Protein AF-A0A0M8ZXC1-F1 (afdb_monomer)

Radius of gyration: 16.55 Å; Cα contacts (8 Å, |Δi|>4): 20; chains: 1; bounding box: 38×28×42 Å

Sequence (67 aa):
MPLKRFLQITRFLHFANNDVTDNRDKLRKVRPVINHYNKKFKEVYVMEENIAIDESLIKFMGCMSYR

Structure (mmCIF, N/CA/C/O backbone):
data_AF-A0A0M8ZXC1-F1
#
_entry.id   AF-A0A0M8ZXC1-F1
#
loop_
_atom_site.group_PDB
_atom_site.id
_atom_site.type_symbol
_atom_site.label_atom_id
_atom_site.label_alt_id
_atom_site.label_comp_id
_atom_site.label_asym_id
_atom_site.label_entity_id
_atom_site.label_seq_id
_atom_site.pdbx_PDB_ins_code
_atom_site.Cartn_x
_atom_site.Cartn_y
_atom_site.Cartn_z
_atom_site.occupancy
_atom_site.B_iso_or_equiv
_atom_site.auth_seq_id
_atom_site.auth_comp_id
_atom_site.auth_asym_id
_atom_site.auth_atom_id
_atom_site.pdbx_PDB_model_num
ATOM 1 N N . MET A 1 1 ? 19.498 -12.729 -0.525 1.00 81.75 1 MET A N 1
ATOM 2 C CA . MET A 1 1 ? 19.217 -12.272 -1.907 1.00 81.75 1 MET A CA 1
ATOM 3 C C . MET A 1 1 ? 20.345 -11.343 -2.348 1.00 81.75 1 MET A C 1
ATOM 5 O O . MET A 1 1 ? 20.686 -10.467 -1.565 1.00 81.75 1 MET A O 1
ATOM 9 N N . PRO A 1 2 ? 20.943 -11.511 -3.541 1.00 96.62 2 PRO A N 1
ATOM 10 C CA . PRO A 1 2 ? 21.980 -10.597 -4.028 1.00 96.62 2 PRO A CA 1
ATOM 11 C C . PRO A 1 2 ? 21.449 -9.169 -4.213 1.00 96.62 2 PRO A C 1
ATOM 13 O O . PRO A 1 2 ? 20.323 -8.997 -4.683 1.00 96.62 2 PRO A O 1
ATOM 16 N N . LEU A 1 3 ? 22.271 -8.150 -3.932 1.00 97.56 3 LEU A N 1
ATOM 17 C CA . LEU A 1 3 ? 21.883 -6.732 -4.041 1.00 97.56 3 LEU A CA 1
ATOM 18 C C . LEU A 1 3 ? 21.298 -6.388 -5.420 1.00 97.56 3 LEU A C 1
ATOM 20 O O . LEU A 1 3 ? 20.245 -5.761 -5.516 1.00 97.56 3 LEU A O 1
ATOM 24 N N . LYS A 1 4 ? 21.939 -6.865 -6.495 1.00 97.81 4 LYS A N 1
ATOM 25 C CA . LYS A 1 4 ? 21.461 -6.655 -7.872 1.00 97.81 4 LYS A CA 1
ATOM 26 C C . LYS A 1 4 ? 20.047 -7.205 -8.079 1.00 97.81 4 LYS A C 1
ATOM 28 O O . LYS A 1 4 ? 19.222 -6.546 -8.702 1.00 97.81 4 LYS A O 1
ATOM 33 N N . ARG A 1 5 ? 19.757 -8.388 -7.526 1.00 96.75 5 ARG A N 1
ATOM 34 C CA . ARG A 1 5 ? 18.442 -9.030 -7.641 1.00 96.75 5 ARG A CA 1
ATOM 35 C C . ARG A 1 5 ? 17.378 -8.270 -6.852 1.00 96.75 5 ARG A C 1
ATOM 37 O O . ARG A 1 5 ? 16.284 -8.079 -7.367 1.00 96.75 5 ARG A O 1
ATOM 44 N N . PHE A 1 6 ? 17.713 -7.804 -5.650 1.00 97.50 6 PHE A N 1
ATOM 45 C CA . PHE A 1 6 ? 16.816 -6.988 -4.833 1.00 97.50 6 PHE A CA 1
ATOM 46 C C . PHE A 1 6 ? 16.425 -5.693 -5.554 1.00 97.50 6 PHE A C 1
ATOM 48 O O . PHE A 1 6 ? 15.243 -5.433 -5.749 1.00 97.50 6 PHE A O 1
ATOM 55 N N . LEU A 1 7 ? 17.408 -4.934 -6.050 1.00 97.50 7 LEU A N 1
ATOM 56 C CA . LEU A 1 7 ? 17.158 -3.681 -6.771 1.00 97.50 7 LEU A CA 1
ATOM 57 C C . LEU A 1 7 ? 16.316 -3.884 -8.037 1.00 97.50 7 LEU A C 1
ATOM 59 O O . LEU A 1 7 ? 15.473 -3.045 -8.348 1.00 97.50 7 LEU A O 1
ATOM 63 N N . GLN A 1 8 ? 16.525 -4.986 -8.763 1.00 97.06 8 GLN A N 1
ATOM 64 C CA . GLN A 1 8 ? 15.694 -5.328 -9.920 1.00 97.06 8 GLN A CA 1
ATOM 65 C C . GLN A 1 8 ? 14.235 -5.542 -9.517 1.00 97.06 8 GLN A C 1
ATOM 67 O O . GLN A 1 8 ? 13.353 -4.932 -10.112 1.00 97.06 8 GLN A O 1
ATOM 72 N N . ILE A 1 9 ? 13.978 -6.363 -8.497 1.00 96.81 9 ILE A N 1
ATOM 73 C CA . ILE A 1 9 ? 12.611 -6.645 -8.041 1.00 96.81 9 ILE A CA 1
ATOM 74 C C . ILE A 1 9 ? 11.932 -5.358 -7.567 1.00 96.81 9 ILE A C 1
ATOM 76 O O . ILE A 1 9 ? 10.828 -5.062 -8.011 1.00 96.81 9 ILE A O 1
ATOM 80 N N . THR A 1 10 ? 12.606 -4.557 -6.738 1.00 95.19 10 THR A N 1
ATOM 81 C CA . THR A 1 10 ? 12.044 -3.311 -6.195 1.00 95.19 10 THR A CA 1
ATOM 82 C C . THR A 1 10 ? 11.681 -2.311 -7.295 1.00 95.19 10 THR A C 1
ATOM 84 O O . THR A 1 10 ? 10.659 -1.638 -7.196 1.00 95.19 10 THR A O 1
ATOM 87 N N . ARG A 1 11 ? 12.477 -2.224 -8.370 1.00 94.69 11 ARG A N 1
ATOM 88 C CA . ARG A 1 11 ? 12.210 -1.317 -9.502 1.00 94.69 11 ARG A CA 1
ATOM 89 C C . ARG A 1 11 ? 10.998 -1.716 -10.341 1.00 94.69 11 ARG A C 1
ATOM 91 O O . ARG A 1 11 ? 10.359 -0.834 -10.902 1.00 94.69 11 ARG A O 1
ATOM 98 N N . PHE A 1 12 ? 10.712 -3.011 -10.448 1.00 94.69 12 PHE A N 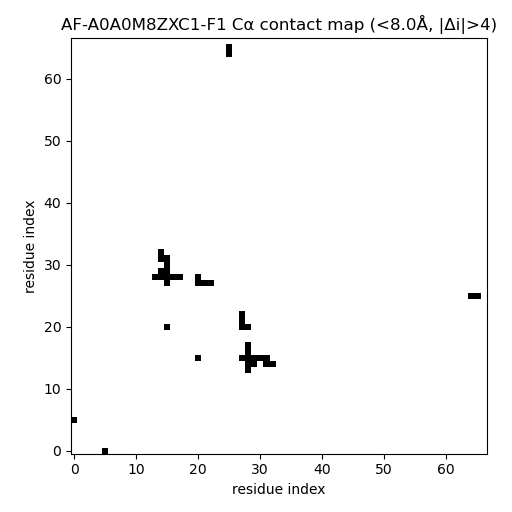1
ATOM 99 C CA . PHE A 1 12 ? 9.631 -3.555 -11.279 1.00 94.69 12 PHE A CA 1
ATOM 100 C C . PHE A 1 12 ? 8.462 -4.096 -10.447 1.00 94.69 12 PHE A C 1
ATOM 102 O O . PHE A 1 12 ? 7.669 -4.906 -10.927 1.00 94.69 12 PHE A O 1
ATOM 109 N N . LEU A 1 13 ? 8.355 -3.679 -9.185 1.00 94.25 13 LEU A N 1
ATOM 110 C CA . LEU A 1 13 ? 7.273 -4.101 -8.312 1.00 94.25 13 LEU A CA 1
ATOM 111 C C . LEU A 1 13 ? 5.973 -3.387 -8.708 1.00 94.25 13 LEU A C 1
ATOM 113 O O . LEU A 1 13 ? 5.835 -2.175 -8.541 1.00 94.25 13 LEU A O 1
ATOM 117 N N . HIS A 1 14 ? 5.009 -4.156 -9.214 1.00 92.44 14 HIS A N 1
ATOM 118 C CA . HIS A 1 14 ? 3.696 -3.672 -9.633 1.00 92.44 14 HIS A CA 1
ATOM 119 C C . HIS A 1 14 ? 2.589 -4.479 -8.955 1.00 92.44 14 HIS A C 1
ATOM 121 O O . HIS A 1 14 ? 2.665 -5.703 -8.877 1.00 92.44 14 HIS A O 1
ATOM 127 N N . PHE A 1 15 ? 1.549 -3.788 -8.486 1.00 92.69 15 PHE A N 1
ATOM 128 C CA . PHE A 1 15 ? 0.434 -4.403 -7.757 1.00 92.69 15 PHE A CA 1
ATOM 129 C C . PHE A 1 15 ? -0.894 -4.399 -8.520 1.00 92.69 15 PHE A C 1
ATOM 131 O O . PHE A 1 15 ? -1.875 -4.951 -8.030 1.00 92.69 15 PHE A O 1
ATOM 138 N N . ALA A 1 16 ? -0.947 -3.776 -9.698 1.00 92.25 16 ALA A N 1
ATOM 139 C CA . ALA A 1 16 ? -2.151 -3.671 -10.511 1.00 92.25 16 ALA A CA 1
ATOM 140 C C . ALA A 1 16 ? -1.829 -3.900 -11.990 1.00 92.25 16 ALA A C 1
ATOM 142 O O . ALA A 1 16 ? -0.740 -3.553 -12.451 1.00 92.25 16 ALA A O 1
ATOM 143 N N . ASN A 1 17 ? -2.793 -4.460 -12.726 1.00 91.25 17 ASN A N 1
ATOM 144 C CA . ASN A 1 17 ? -2.703 -4.612 -14.174 1.00 91.25 17 ASN A CA 1
ATOM 145 C C . ASN A 1 17 ? -3.095 -3.296 -14.867 1.00 91.25 17 ASN A C 1
ATOM 147 O O . ASN A 1 17 ? -4.240 -2.858 -14.753 1.00 91.25 17 ASN A O 1
ATOM 151 N N 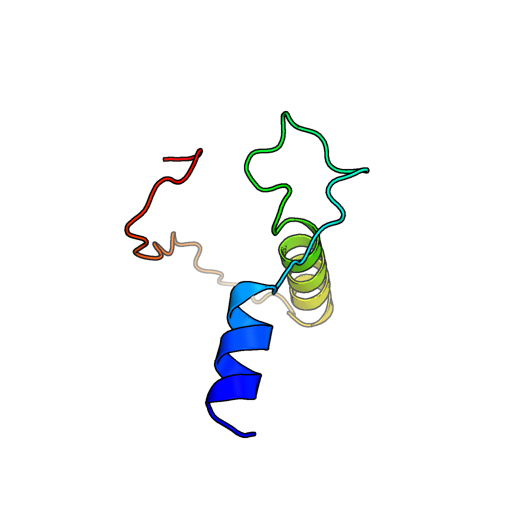. ASN A 1 18 ? -2.156 -2.696 -15.600 1.00 88.06 18 ASN A N 1
ATOM 152 C CA . ASN A 1 18 ? -2.354 -1.418 -16.285 1.00 88.06 18 ASN A CA 1
ATOM 153 C C . ASN A 1 18 ? -3.444 -1.470 -17.369 1.00 88.06 18 ASN A C 1
ATOM 155 O O . ASN A 1 18 ? -4.076 -0.445 -17.609 1.00 88.06 18 ASN A O 1
ATOM 159 N N . ASP A 1 19 ? -3.693 -2.636 -17.972 1.00 87.75 19 ASP A N 1
ATOM 160 C CA . ASP A 1 19 ? -4.655 -2.786 -19.074 1.00 87.75 19 ASP A CA 1
ATOM 161 C C . ASP A 1 19 ? -6.114 -2.714 -18.601 1.00 87.75 19 ASP A C 1
ATOM 163 O O . ASP A 1 19 ? -7.018 -2.412 -19.375 1.00 87.75 19 ASP A O 1
ATOM 167 N N . VAL A 1 20 ? -6.349 -2.989 -17.315 1.00 85.12 20 VAL A N 1
ATOM 168 C CA . VAL A 1 20 ? -7.695 -3.119 -16.731 1.00 85.12 20 VAL A CA 1
ATOM 169 C C . VAL A 1 20 ? -8.036 -1.939 -15.814 1.00 85.12 20 VAL A C 1
ATOM 171 O O . VAL A 1 20 ? -9.192 -1.726 -15.456 1.00 85.12 20 VAL A O 1
ATOM 174 N N . THR A 1 21 ? -7.039 -1.158 -15.392 1.00 82.50 21 THR A N 1
ATOM 175 C CA . THR A 1 21 ? -7.236 -0.118 -14.375 1.00 82.50 21 THR A CA 1
ATOM 176 C C . THR A 1 21 ? -7.922 1.137 -14.912 1.00 82.50 21 THR A C 1
ATOM 178 O O . THR A 1 21 ? -7.460 1.732 -15.884 1.00 82.50 21 THR A O 1
ATOM 181 N N . ASP A 1 22 ? -8.960 1.604 -14.211 1.00 83.75 22 ASP A N 1
ATOM 182 C CA . ASP A 1 22 ? -9.626 2.875 -14.511 1.00 83.75 22 ASP A CA 1
ATOM 183 C C . ASP A 1 22 ? -8.677 4.059 -14.283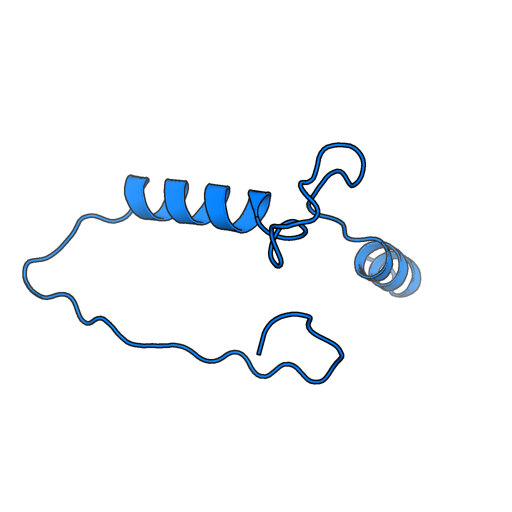 1.00 83.75 22 ASP A C 1
ATOM 185 O O . ASP A 1 22 ? -8.112 4.246 -13.201 1.00 83.75 22 ASP A O 1
ATOM 189 N N . ASN A 1 23 ? -8.529 4.895 -15.308 1.00 82.44 23 ASN A N 1
ATOM 190 C CA . ASN A 1 23 ? -7.668 6.062 -15.260 1.00 82.44 23 ASN A CA 1
ATOM 191 C C . ASN A 1 23 ? -8.166 7.166 -14.316 1.00 82.44 23 ASN A C 1
ATOM 193 O O . ASN A 1 23 ? -7.358 8.007 -13.914 1.00 82.44 23 ASN A O 1
ATOM 197 N N . ARG A 1 24 ? -9.450 7.154 -13.939 1.00 87.44 24 ARG A N 1
ATOM 198 C CA . ARG A 1 24 ? -10.048 8.123 -13.007 1.00 87.44 24 ARG A CA 1
ATOM 199 C C . ARG A 1 24 ? -9.655 7.862 -11.551 1.00 87.44 24 ARG A C 1
ATOM 201 O O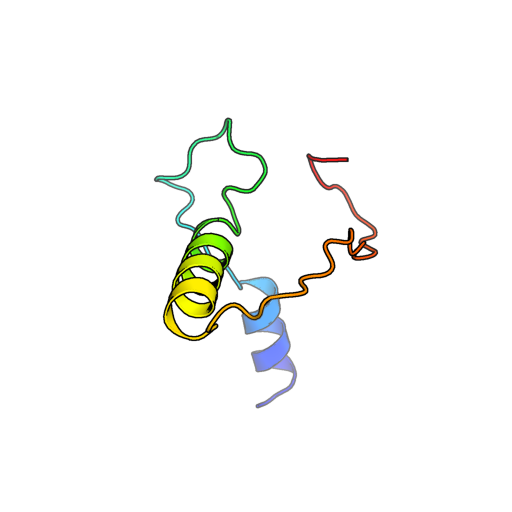 . ARG A 1 24 ? -9.555 8.810 -10.774 1.00 87.44 24 ARG A O 1
ATOM 208 N N . ASP A 1 25 ? -9.381 6.608 -11.183 1.00 88.88 25 ASP A N 1
ATOM 209 C CA . ASP A 1 25 ? -8.920 6.261 -9.837 1.00 88.88 25 ASP A CA 1
ATOM 210 C C . ASP A 1 25 ? -7.429 6.600 -9.668 1.00 88.88 25 ASP A C 1
ATOM 212 O O . ASP A 1 25 ? -6.534 5.928 -10.192 1.00 88.88 25 ASP A O 1
ATOM 216 N N . LYS A 1 26 ? -7.141 7.640 -8.877 1.00 88.94 26 LYS A N 1
ATOM 217 C CA . LYS A 1 26 ? -5.767 8.068 -8.572 1.00 88.94 26 LYS A CA 1
ATOM 218 C C . LYS A 1 26 ? -4.958 6.999 -7.820 1.00 88.94 26 LYS A C 1
ATOM 220 O O . LYS A 1 26 ? -3.735 6.979 -7.947 1.00 88.94 26 LYS A O 1
ATOM 225 N N . LEU A 1 27 ? -5.619 6.098 -7.085 1.00 90.25 27 LEU A N 1
ATOM 226 C CA . LEU A 1 27 ? -4.994 5.028 -6.294 1.00 90.25 27 LEU A CA 1
ATOM 227 C C . LEU A 1 27 ? -4.980 3.670 -7.009 1.00 90.25 27 LEU A C 1
ATOM 229 O O . LEU A 1 27 ? -4.581 2.666 -6.413 1.00 90.25 27 LEU A O 1
ATOM 233 N N . ARG A 1 28 ? -5.355 3.612 -8.294 1.00 91.31 28 ARG A N 1
ATOM 234 C CA . ARG A 1 28 ? -5.515 2.356 -9.051 1.00 91.31 28 ARG A CA 1
ATOM 235 C C . ARG A 1 28 ? -4.321 1.402 -8.966 1.00 91.31 28 ARG A C 1
ATOM 237 O O . ARG A 1 28 ? -4.503 0.191 -8.929 1.00 91.31 28 ARG A O 1
ATOM 244 N N . LYS A 1 29 ? -3.098 1.944 -8.882 1.00 90.38 29 LYS A N 1
ATOM 245 C CA . LYS A 1 29 ? -1.846 1.170 -8.842 1.00 90.38 29 LYS A CA 1
ATOM 246 C C . LYS A 1 29 ? -1.676 0.337 -7.570 1.00 90.38 29 LYS A C 1
ATOM 248 O O . LYS A 1 29 ? -0.966 -0.659 -7.608 1.00 90.38 29 LYS A O 1
ATOM 253 N N . VAL A 1 30 ? -2.291 0.751 -6.462 1.00 92.31 30 VAL A N 1
ATOM 254 C CA . VAL A 1 30 ? -2.178 0.103 -5.141 1.00 92.31 30 VAL A CA 1
ATOM 255 C C . VAL A 1 30 ? -3.519 -0.423 -4.624 1.00 92.31 30 VAL A C 1
ATOM 257 O O . VAL A 1 30 ? -3.562 -1.139 -3.625 1.00 92.31 30 VAL A O 1
ATOM 260 N N . ARG A 1 31 ? -4.620 -0.119 -5.323 1.00 92.62 31 ARG A N 1
ATOM 261 C CA . ARG A 1 31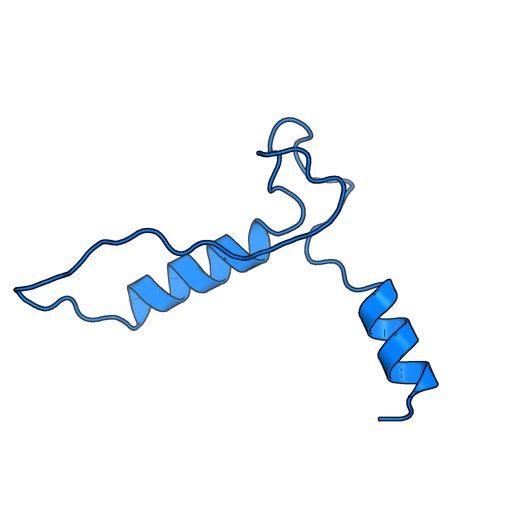 ? -5.987 -0.511 -4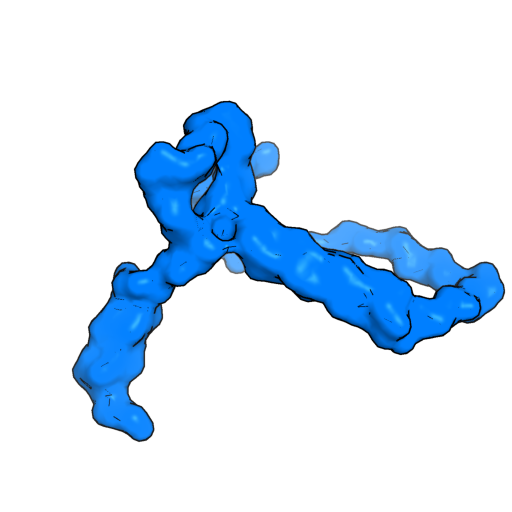.965 1.00 92.62 31 ARG A CA 1
ATOM 262 C C . ARG A 1 31 ? -6.146 -2.003 -4.633 1.00 92.62 31 ARG A C 1
ATOM 264 O O . ARG A 1 31 ? -6.791 -2.283 -3.623 1.00 92.62 31 ARG A O 1
ATOM 271 N N . PRO A 1 32 ? -5.559 -2.961 -5.382 1.00 93.81 32 PRO A N 1
ATOM 272 C CA . PRO A 1 32 ? -5.709 -4.383 -5.058 1.00 93.81 32 PRO A CA 1
ATOM 273 C C . PRO A 1 32 ? -5.160 -4.739 -3.673 1.00 93.81 32 PRO A C 1
ATOM 275 O O . PRO A 1 32 ? -5.785 -5.490 -2.928 1.00 93.81 32 PRO A O 1
ATOM 278 N N . VAL A 1 33 ? -4.030 -4.135 -3.302 1.00 95.31 33 VAL A N 1
ATOM 279 C CA . VAL A 1 33 ? -3.364 -4.346 -2.012 1.00 95.31 33 VAL A CA 1
ATOM 280 C 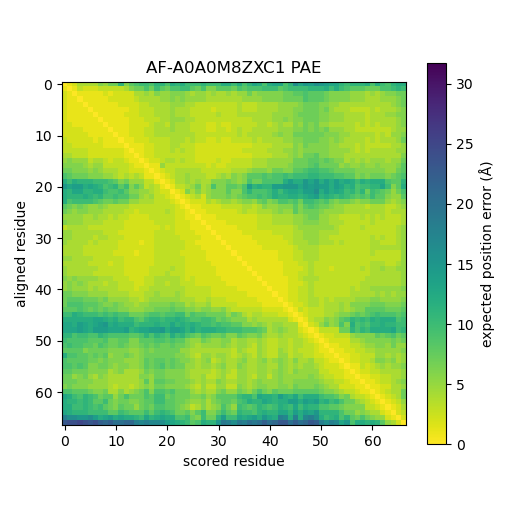C . VAL A 1 33 ? -4.182 -3.734 -0.880 1.00 95.31 33 VAL A C 1
ATOM 282 O O . VAL A 1 33 ? -4.448 -4.404 0.115 1.00 95.31 33 VAL A O 1
ATOM 285 N N . ILE A 1 34 ? -4.652 -2.496 -1.060 1.00 94.94 34 ILE A N 1
ATOM 286 C CA . ILE A 1 34 ? -5.518 -1.813 -0.087 1.00 94.94 34 ILE A CA 1
ATOM 287 C C . ILE A 1 34 ? -6.787 -2.635 0.166 1.00 94.94 34 ILE A C 1
ATOM 289 O O . ILE A 1 34 ? -7.147 -2.884 1.313 1.00 94.94 34 ILE A O 1
ATOM 293 N N . ASN A 1 35 ? -7.447 -3.100 -0.896 1.00 95.50 35 ASN A N 1
ATOM 294 C CA . ASN A 1 35 ? -8.676 -3.882 -0.780 1.00 95.50 35 ASN A CA 1
ATOM 295 C C . ASN A 1 35 ? -8.439 -5.217 -0.065 1.00 95.50 35 ASN A C 1
ATOM 297 O O . ASN A 1 35 ? -9.250 -5.610 0.774 1.00 95.50 35 ASN A O 1
ATOM 301 N N . HIS A 1 36 ? -7.332 -5.898 -0.374 1.00 96.31 36 HIS A N 1
ATOM 302 C CA . HIS A 1 36 ? -6.970 -7.150 0.281 1.00 96.31 36 HIS A CA 1
ATOM 303 C C . HIS A 1 36 ? -6.783 -6.962 1.790 1.00 96.31 36 HIS A C 1
ATOM 305 O O . HIS A 1 36 ? -7.401 -7.679 2.577 1.00 96.31 36 HIS A O 1
ATOM 311 N N . TYR A 1 37 ? -5.985 -5.971 2.195 1.00 96.12 37 TYR A N 1
ATOM 312 C CA . TYR A 1 37 ? -5.726 -5.716 3.609 1.00 96.12 37 TYR A CA 1
ATOM 313 C C . TYR A 1 37 ? -6.958 -5.204 4.345 1.00 96.12 37 TYR A C 1
ATOM 315 O O . TYR A 1 37 ? -7.269 -5.722 5.408 1.00 96.12 37 TYR A O 1
ATOM 323 N N . ASN A 1 38 ? -7.732 -4.288 3.761 1.00 95.94 38 ASN A N 1
ATOM 324 C CA . ASN A 1 38 ? -8.983 -3.830 4.369 1.00 95.94 38 ASN A CA 1
ATOM 325 C C . ASN A 1 38 ? -9.969 -4.981 4.594 1.00 95.94 38 ASN A C 1
ATOM 327 O O . ASN A 1 38 ? -10.646 -5.015 5.618 1.00 95.94 38 ASN A O 1
ATOM 331 N N . LYS A 1 39 ? -10.049 -5.935 3.659 1.00 97.06 39 LYS A N 1
ATOM 332 C CA . LYS A 1 39 ? -10.860 -7.142 3.842 1.00 97.06 39 LYS A CA 1
ATOM 333 C C . LYS A 1 39 ? -10.312 -7.999 4.984 1.00 97.06 39 LYS A C 1
ATOM 335 O O . LYS A 1 39 ? -11.072 -8.393 5.860 1.00 97.06 39 LYS A O 1
ATOM 340 N N . LYS A 1 40 ? -9.001 -8.245 5.007 1.00 96.56 40 LYS A N 1
ATOM 341 C CA . LYS A 1 40 ? -8.359 -9.070 6.038 1.00 96.56 40 LYS A CA 1
ATOM 342 C C . LYS A 1 40 ? -8.449 -8.468 7.434 1.00 96.56 40 LYS A C 1
ATOM 344 O O . LYS A 1 40 ? -8.752 -9.190 8.375 1.00 96.56 40 LYS A O 1
ATOM 349 N N . PHE A 1 41 ? -8.256 -7.162 7.571 1.00 94.50 41 PHE A N 1
ATOM 350 C CA . PHE A 1 41 ? -8.397 -6.485 8.854 1.00 94.50 41 PHE A CA 1
ATOM 351 C C . PHE A 1 41 ? -9.828 -6.574 9.374 1.00 94.50 41 PHE A C 1
ATOM 353 O O . PHE A 1 41 ? -10.005 -6.864 10.546 1.00 94.50 41 PHE A O 1
ATOM 360 N N . LYS A 1 42 ? -10.842 -6.448 8.511 1.00 92.88 42 LYS A N 1
ATOM 361 C CA . LYS A 1 42 ? -12.245 -6.652 8.911 1.00 92.88 42 LYS A CA 1
ATOM 362 C C . LYS A 1 42 ? -12.563 -8.087 9.338 1.00 92.88 42 LYS A C 1
ATOM 364 O O . LYS A 1 42 ? -13.430 -8.278 10.174 1.00 92.88 42 LYS A O 1
ATOM 369 N N . GLU A 1 43 ? -11.908 -9.083 8.742 1.00 95.19 43 GLU A N 1
ATOM 370 C CA . GLU A 1 43 ? -12.104 -10.497 9.095 1.00 95.19 43 GLU A CA 1
ATOM 371 C C . GLU A 1 43 ? -11.446 -10.867 10.433 1.00 95.19 43 GLU A C 1
ATOM 373 O O . GLU A 1 43 ? -11.963 -11.716 11.151 1.00 95.19 43 GLU A O 1
ATOM 378 N N . VAL A 1 44 ? -10.291 -10.270 10.742 1.00 95.06 44 VAL A N 1
ATOM 379 C CA . VAL A 1 44 ? -9.466 -10.645 11.904 1.00 95.06 44 VAL A CA 1
ATOM 380 C C . VAL A 1 44 ? -9.732 -9.758 13.120 1.00 95.06 44 VAL A C 1
ATOM 382 O O . VAL A 1 44 ? -9.559 -10.203 14.252 1.00 95.06 44 VAL A O 1
ATOM 385 N N . TYR A 1 45 ? -10.135 -8.506 12.910 1.00 92.25 45 TYR A N 1
ATOM 386 C CA . TYR A 1 45 ? -10.366 -7.561 13.994 1.00 92.25 45 TYR A CA 1
ATOM 387 C C . TYR A 1 45 ? -11.756 -7.747 14.609 1.00 92.25 45 TYR A C 1
ATOM 389 O O . TYR A 1 45 ? -12.774 -7.588 13.935 1.00 92.25 45 TYR A O 1
ATOM 397 N N . VAL A 1 46 ? -11.790 -8.038 15.909 1.00 90.38 46 VAL A N 1
ATOM 398 C CA . VAL A 1 46 ? -13.008 -7.996 16.724 1.00 90.38 46 VAL A CA 1
ATOM 399 C C . VAL A 1 46 ? -13.085 -6.609 17.354 1.00 90.38 46 VAL A C 1
ATOM 401 O O . VAL A 1 46 ? -12.153 -6.192 18.035 1.00 90.38 46 VAL A O 1
ATOM 404 N N . MET A 1 47 ? -14.168 -5.881 17.086 1.00 85.06 47 MET A N 1
ATOM 405 C CA . MET A 1 47 ? -14.349 -4.522 17.601 1.00 85.06 47 MET A CA 1
ATOM 406 C C . MET A 1 47 ? -14.586 -4.530 19.114 1.00 85.06 47 MET A C 1
ATOM 408 O O . MET A 1 47 ? -15.391 -5.318 19.610 1.00 85.06 47 MET A O 1
ATOM 412 N N . GLU A 1 48 ? -13.927 -3.615 19.819 1.00 88.25 48 GLU A N 1
ATOM 413 C CA . GLU A 1 48 ? -14.169 -3.324 21.235 1.00 88.25 48 GLU A CA 1
ATOM 414 C C . GLU A 1 48 ? -15.101 -2.107 21.389 1.00 88.25 48 GLU A C 1
ATOM 416 O O . GLU A 1 48 ? -15.410 -1.417 20.418 1.00 88.25 48 GLU A O 1
ATOM 421 N N . GLU A 1 49 ? -15.567 -1.838 22.611 1.00 89.00 49 GLU A N 1
ATOM 422 C CA . GLU A 1 49 ? -16.514 -0.748 22.903 1.00 89.00 49 GLU A CA 1
ATOM 423 C C . GLU A 1 49 ? -15.922 0.650 22.649 1.00 89.00 49 GLU A C 1
ATOM 425 O O . GLU A 1 49 ? -16.632 1.561 22.228 1.00 89.00 49 GLU A O 1
ATOM 430 N N . ASN A 1 50 ? -14.610 0.815 22.847 1.00 92.38 50 ASN A N 1
ATOM 431 C CA . ASN A 1 50 ? -13.913 2.088 22.677 1.00 92.38 50 ASN A CA 1
ATOM 432 C C . ASN A 1 50 ? -12.927 2.007 21.509 1.00 92.38 50 ASN A C 1
ATOM 434 O O . ASN A 1 50 ? -11.910 1.322 21.594 1.00 92.38 50 ASN A O 1
ATOM 438 N N . ILE A 1 51 ? -13.204 2.742 20.430 1.00 91.56 51 ILE A N 1
ATOM 439 C CA . ILE A 1 51 ? -12.348 2.799 19.240 1.00 91.56 51 ILE A CA 1
ATOM 440 C C . ILE A 1 51 ? -11.885 4.240 19.035 1.00 91.56 51 ILE A C 1
ATOM 442 O O . ILE A 1 51 ? -12.701 5.156 18.943 1.00 91.56 51 ILE A O 1
ATOM 446 N N . ALA A 1 52 ? -10.572 4.432 18.930 1.00 91.69 52 ALA A N 1
ATOM 447 C CA . ALA A 1 52 ? -9.985 5.703 18.530 1.00 91.69 52 ALA A CA 1
ATOM 448 C C . ALA A 1 52 ? -9.793 5.733 17.008 1.00 91.69 52 ALA A C 1
ATOM 450 O O . ALA A 1 52 ? -9.238 4.800 16.425 1.00 91.69 52 ALA A O 1
ATOM 451 N N . ILE A 1 53 ? -10.247 6.811 16.373 1.00 92.25 53 ILE A N 1
ATOM 452 C CA . ILE A 1 53 ? -10.066 7.066 14.943 1.00 92.25 53 ILE A CA 1
ATOM 453 C C . ILE A 1 53 ? -9.161 8.284 14.819 1.00 92.25 53 ILE A C 1
ATOM 455 O O . ILE A 1 53 ? -9.478 9.338 15.365 1.00 92.25 53 ILE A O 1
ATOM 459 N N . ASP A 1 54 ? -8.055 8.126 14.102 1.00 95.25 54 ASP A N 1
ATOM 460 C CA . ASP A 1 54 ? -7.094 9.195 13.850 1.00 95.25 54 ASP A CA 1
ATOM 461 C C . ASP A 1 54 ? -6.514 9.072 12.434 1.00 95.25 54 ASP A C 1
ATOM 463 O O . ASP A 1 54 ? -6.596 8.019 11.790 1.00 95.25 54 ASP A O 1
ATOM 467 N N . GLU A 1 55 ? -5.929 10.156 11.941 1.00 93.94 55 GLU A N 1
ATOM 468 C CA . GLU A 1 55 ? -5.292 10.224 10.635 1.00 93.94 55 GLU A CA 1
ATOM 469 C C . GLU A 1 55 ? -3.788 9.952 10.748 1.00 93.94 55 GLU A C 1
ATOM 471 O O . GLU A 1 55 ? -3.053 10.620 11.472 1.00 93.94 55 GLU A O 1
ATOM 476 N N . SER A 1 56 ? -3.284 8.994 9.967 1.00 92.19 56 SER A N 1
ATOM 477 C CA . SER A 1 56 ? -1.844 8.753 9.846 1.00 92.19 56 SER A CA 1
ATOM 478 C C . SER A 1 56 ? -1.306 9.329 8.538 1.00 92.19 56 SER A C 1
ATOM 480 O O . SER A 1 56 ? -1.765 8.950 7.456 1.00 92.19 56 SER A O 1
ATOM 482 N N . LEU A 1 57 ? -0.281 10.179 8.615 1.00 90.88 57 LEU A N 1
ATOM 483 C CA . LEU A 1 57 ? 0.390 10.732 7.438 1.00 90.88 57 LEU A CA 1
ATOM 484 C C . LEU A 1 57 ? 1.677 9.967 7.125 1.00 90.88 57 LEU A C 1
ATOM 486 O O . LEU A 1 57 ? 2.569 9.839 7.962 1.00 90.88 57 LEU A O 1
ATOM 490 N N . ILE A 1 58 ? 1.809 9.511 5.878 1.00 89.19 58 ILE A N 1
ATOM 491 C CA . ILE A 1 58 ? 3.042 8.899 5.375 1.00 89.19 58 ILE A CA 1
ATOM 492 C C . ILE A 1 58 ? 3.782 9.934 4.536 1.00 89.19 58 ILE A C 1
ATOM 494 O O . ILE A 1 58 ? 3.312 10.362 3.481 1.00 89.19 58 ILE A O 1
ATOM 498 N N . LYS A 1 59 ? 4.972 10.330 4.994 1.00 90.81 59 LYS A N 1
ATOM 499 C CA . LYS A 1 59 ? 5.819 11.275 4.264 1.00 90.81 59 LYS A CA 1
ATOM 500 C C . LYS A 1 59 ? 6.322 10.633 2.971 1.00 90.81 59 LYS A C 1
ATOM 502 O O . LYS A 1 59 ? 7.081 9.669 3.004 1.00 90.81 59 LYS A O 1
ATOM 507 N N . PHE A 1 60 ? 5.959 11.224 1.837 1.00 89.44 60 PHE A N 1
ATOM 508 C CA . PHE A 1 60 ? 6.470 10.846 0.524 1.00 89.44 60 PHE A CA 1
ATOM 509 C C . PHE A 1 60 ? 6.925 12.086 -0.246 1.00 89.44 60 PHE A C 1
ATOM 511 O O . PHE A 1 60 ? 6.190 13.064 -0.355 1.00 89.44 60 PHE A O 1
ATOM 518 N N . MET A 1 61 ? 8.143 12.036 -0.785 1.00 86.94 61 MET A N 1
ATOM 519 C CA . MET A 1 61 ? 8.724 13.110 -1.590 1.00 86.94 61 MET A CA 1
ATOM 520 C C . MET A 1 61 ? 8.819 12.644 -3.044 1.00 86.94 61 MET A C 1
ATOM 522 O O . MET A 1 61 ? 9.688 11.851 -3.394 1.00 86.94 61 MET A O 1
ATOM 526 N N . GLY A 1 62 ? 7.895 13.118 -3.880 1.00 86.38 62 GLY A N 1
ATOM 527 C CA . GLY A 1 62 ? 7.814 12.786 -5.302 1.00 86.38 62 GLY A CA 1
ATOM 528 C C . GLY A 1 62 ? 6.515 13.281 -5.945 1.00 86.38 62 GLY A C 1
ATOM 529 O O . GLY A 1 62 ? 5.670 13.888 -5.287 1.0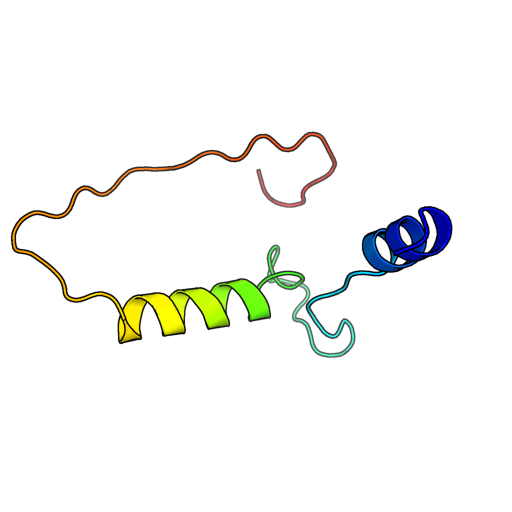0 86.38 62 GLY A O 1
ATOM 530 N N . CYS A 1 63 ? 6.341 13.021 -7.242 1.00 80.62 63 CYS A N 1
ATOM 531 C CA . CYS A 1 63 ? 5.148 13.422 -7.994 1.00 80.62 63 CYS A CA 1
ATOM 532 C C . CYS A 1 63 ? 3.984 12.445 -7.762 1.00 80.62 63 CYS A C 1
ATOM 534 O O . CYS A 1 63 ? 3.774 11.522 -8.550 1.00 80.62 63 CYS A O 1
ATOM 536 N N . MET A 1 64 ? 3.220 12.643 -6.686 1.00 81.94 64 MET A N 1
ATOM 537 C CA . MET A 1 64 ? 1.929 11.967 -6.503 1.00 81.94 64 MET A CA 1
ATOM 538 C C . MET A 1 64 ? 0.792 12.782 -7.121 1.00 81.94 64 MET A C 1
ATOM 540 O O . MET A 1 64 ? 0.780 14.008 -7.053 1.00 81.94 64 MET A O 1
ATOM 544 N N . SER A 1 65 ? -0.169 12.091 -7.737 1.00 76.38 65 SER A N 1
ATOM 545 C CA . SER A 1 65 ? -1.334 12.704 -8.397 1.00 76.38 65 SER A CA 1
ATOM 546 C C . SER A 1 65 ? -2.426 13.159 -7.419 1.00 76.38 65 SER A C 1
ATOM 548 O O . SER A 1 65 ? -3.347 13.893 -7.794 1.00 76.38 65 SER A O 1
ATOM 550 N N . TYR A 1 66 ? -2.351 12.703 -6.171 1.00 70.44 66 TYR A N 1
ATOM 551 C CA . TYR A 1 66 ? -3.190 13.133 -5.064 1.00 70.44 66 TYR A CA 1
ATOM 552 C C . TYR A 1 66 ? -2.294 13.831 -4.037 1.00 70.44 66 TYR A C 1
ATOM 554 O O . TYR A 1 66 ? -1.272 13.288 -3.616 1.00 70.44 66 TYR A O 1
ATOM 562 N N . ARG A 1 67 ? -2.664 15.069 -3.725 1.00 56.50 67 ARG A N 1
ATOM 563 C CA . ARG A 1 67 ? -2.288 15.783 -2.511 1.00 56.50 67 ARG A CA 1
ATOM 564 C C . ARG A 1 67 ? -3.552 15.912 -1.688 1.00 56.50 67 ARG A C 1
ATOM 566 O O . ARG A 1 67 ? -4.613 16.077 -2.338 1.00 56.50 67 ARG A O 1
#

Foldseek 3D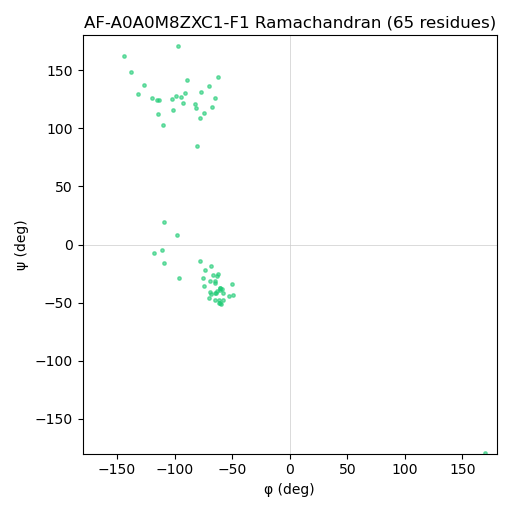i:
DDPVVVVVCVVPDWDADPVPFDPVDLCRRCVVVVVVVVVVCVVPDDDDPDDDDDDDDDDDDDDRPPD

Secondary structure (DSSP, 8-state):
--HHHHHHHHHT---S-TTT--TT-TTTTTHHHHHHHHHHHHHHPPPPS-----PPP----S--S--

Organism: NCBI:txid166423

InterPro domains:
  IPR029526 PiggyBac transposable element-derived protein [PF13843] (1-66)

Mean predicted aligned error: 5.23 Å

Solvent-accessible surface area (backbone atoms only — not comparable to full-atom values): 4697 Å² total; per-residue (Å²): 132,58,70,72,59,52,56,52,50,66,75,68,67,75,63,49,62,78,92,76,50,59,86,84,49,86,56,43,59,48,42,59,58,53,53,51,50,57,52,50,50,63,73,70,57,78,89,65,98,79,79,89,84,82,89,83,86,78,93,76,92,73,95,64,95,70,131

pLDDT: mean 90.62, std 6.83, range [56.5, 97.81]